Protein AF-A0A7W0Y7I8-F1 (afdb_monomer_lite)

Structure (mmCIF, N/CA/C/O backbone):
data_AF-A0A7W0Y7I8-F1
#
_entry.id   AF-A0A7W0Y7I8-F1
#
loop_
_atom_site.group_PDB
_atom_site.id
_atom_site.type_symbol
_atom_site.label_atom_id
_atom_site.label_alt_id
_atom_site.label_comp_id
_atom_site.label_asym_id
_atom_site.label_entity_id
_atom_site.label_seq_id
_atom_site.pdbx_PDB_ins_code
_atom_site.Cartn_x
_atom_site.Cartn_y
_atom_site.Cartn_z
_atom_site.occupancy
_atom_site.B_iso_or_equiv
_atom_site.auth_seq_id
_atom_site.auth_comp_id
_atom_site.auth_asym_id
_atom_site.auth_atom_id
_atom_site.pdbx_PDB_model_num
ATOM 1 N N . THR A 1 1 ? 8.936 10.468 -11.096 1.00 44.19 1 THR A N 1
ATOM 2 C CA . THR A 1 1 ? 7.542 10.731 -10.690 1.00 44.19 1 THR A CA 1
ATOM 3 C C . THR A 1 1 ? 7.079 9.556 -9.854 1.00 44.19 1 THR A C 1
ATOM 5 O O . THR A 1 1 ? 7.133 8.435 -10.332 1.00 44.19 1 THR A O 1
ATOM 8 N N . LEU A 1 2 ? 6.658 9.785 -8.608 1.00 46.72 2 LEU A N 1
ATOM 9 C CA . LEU A 1 2 ? 6.124 8.765 -7.678 1.00 46.72 2 LEU A CA 1
ATOM 10 C C . LEU A 1 2 ? 4.791 8.127 -8.151 1.00 46.72 2 LEU A C 1
ATOM 12 O O . LEU A 1 2 ? 4.162 7.386 -7.409 1.00 46.72 2 LEU A O 1
ATOM 16 N N . GLN A 1 3 ? 4.351 8.419 -9.380 1.00 51.34 3 GLN A N 1
ATOM 17 C CA . GLN A 1 3 ? 3.025 8.101 -9.926 1.00 51.34 3 GLN A CA 1
ATOM 18 C C . GLN A 1 3 ? 2.762 6.608 -10.170 1.00 51.34 3 GLN A C 1
ATOM 20 O O . GLN A 1 3 ? 1.617 6.252 -10.419 1.00 51.34 3 GLN A O 1
ATOM 25 N N . GLN A 1 4 ? 3.777 5.741 -10.119 1.00 61.75 4 GLN A N 1
ATOM 26 C CA . GLN A 1 4 ? 3.617 4.306 -10.396 1.00 61.75 4 GLN A CA 1
ATOM 27 C C . GLN A 1 4 ? 3.617 3.424 -9.141 1.00 61.75 4 GLN A C 1
ATOM 29 O O . GLN A 1 4 ? 3.297 2.243 -9.240 1.00 61.75 4 GLN A O 1
ATOM 34 N N . ALA A 1 5 ? 3.959 3.969 -7.969 1.00 71.62 5 ALA A N 1
ATOM 35 C CA . ALA A 1 5 ? 3.971 3.178 -6.747 1.00 71.62 5 ALA A CA 1
ATOM 36 C C . ALA A 1 5 ? 2.533 2.979 -6.227 1.00 71.62 5 ALA A C 1
ATOM 38 O O . ALA A 1 5 ? 1.769 3.949 -6.165 1.00 71.62 5 ALA A O 1
ATOM 39 N N . PRO A 1 6 ? 2.141 1.756 -5.835 1.00 82.56 6 PRO A N 1
ATOM 40 C CA . PRO A 1 6 ? 0.865 1.517 -5.181 1.00 82.56 6 PRO A CA 1
ATOM 41 C C . PRO A 1 6 ? 0.765 2.334 -3.892 1.00 82.56 6 PRO A C 1
ATOM 43 O O . PRO A 1 6 ? 1.647 2.277 -3.033 1.00 82.56 6 PRO A O 1
ATOM 46 N N . VAL A 1 7 ? -0.326 3.093 -3.766 1.00 87.00 7 VAL A N 1
ATOM 47 C CA . VAL A 1 7 ? -0.611 3.923 -2.592 1.00 87.00 7 VAL A CA 1
ATOM 48 C C . VAL A 1 7 ? -1.723 3.275 -1.780 1.00 87.00 7 VAL A C 1
ATOM 50 O O . VAL A 1 7 ? -2.846 3.095 -2.264 1.00 87.00 7 VAL A O 1
ATOM 53 N N . ILE A 1 8 ? -1.389 2.951 -0.538 1.00 88.94 8 ILE A N 1
ATOM 54 C CA . ILE A 1 8 ? -2.288 2.432 0.484 1.00 88.94 8 ILE A CA 1
ATOM 55 C C . ILE A 1 8 ? -2.575 3.593 1.429 1.00 88.94 8 ILE A C 1
ATOM 57 O O . ILE A 1 8 ? -1.645 4.175 1.984 1.00 88.94 8 ILE A O 1
ATOM 61 N N . ILE A 1 9 ? -3.844 3.945 1.600 1.00 88.31 9 ILE A N 1
ATOM 62 C CA . ILE A 1 9 ? -4.264 5.033 2.483 1.00 88.31 9 ILE A CA 1
ATOM 63 C C . ILE A 1 9 ? -5.108 4.444 3.602 1.00 88.31 9 ILE A C 1
ATOM 65 O O . ILE A 1 9 ? -6.126 3.794 3.356 1.00 88.31 9 ILE A O 1
ATOM 69 N N . VAL A 1 10 ? -4.681 4.705 4.828 1.00 87.31 10 VAL A N 1
ATOM 70 C CA . VAL A 1 10 ? -5.347 4.291 6.053 1.00 87.31 10 VAL A CA 1
ATOM 71 C C . VAL A 1 10 ? -5.932 5.525 6.717 1.00 87.31 10 VAL A C 1
ATOM 73 O O . VAL A 1 10 ? -5.213 6.465 7.050 1.00 87.31 10 VAL A O 1
ATOM 76 N N . THR A 1 11 ? -7.247 5.516 6.894 1.00 84.75 11 THR A N 1
ATOM 77 C CA . THR A 1 11 ? -7.973 6.475 7.725 1.00 84.75 11 THR A CA 1
ATOM 78 C C . THR A 1 11 ? -8.387 5.803 9.030 1.00 84.75 11 THR A C 1
ATOM 80 O O . THR A 1 11 ? -8.137 4.619 9.250 1.00 84.75 11 THR A O 1
ATOM 83 N N . LYS A 1 12 ? -9.046 6.555 9.915 1.00 80.06 12 LYS A N 1
ATOM 84 C CA . LYS A 1 12 ? -9.540 6.043 11.200 1.00 80.06 12 LYS A CA 1
ATOM 85 C C . LYS A 1 12 ? -10.490 4.844 11.055 1.00 80.06 12 LYS A C 1
ATOM 87 O O . LYS A 1 12 ? -10.565 4.006 11.945 1.00 80.06 12 LYS A O 1
ATOM 92 N N . ASP A 1 13 ? -11.239 4.794 9.963 1.00 85.19 13 ASP A N 1
ATOM 93 C CA . ASP A 1 13 ? -12.335 3.860 9.729 1.00 85.1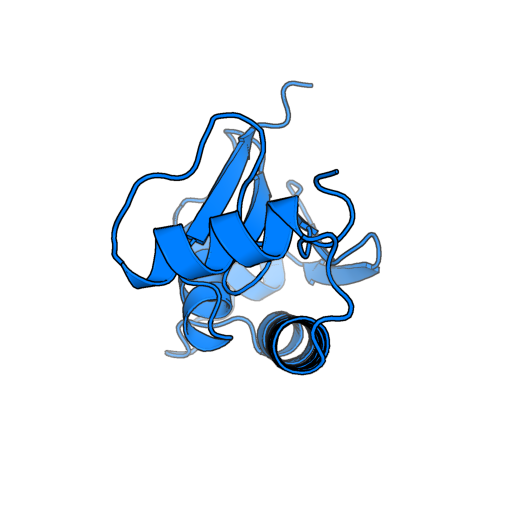9 13 ASP A CA 1
ATOM 94 C C . ASP A 1 13 ? -12.084 2.907 8.554 1.00 85.19 13 ASP A C 1
ATOM 96 O O . ASP A 1 13 ? -12.623 1.798 8.536 1.00 85.19 13 ASP A O 1
ATOM 100 N N . GLN A 1 14 ? -11.263 3.302 7.580 1.00 88.69 14 GLN A N 1
ATOM 101 C CA . GLN A 1 14 ? -11.155 2.608 6.301 1.00 88.69 14 GLN A CA 1
ATOM 102 C C . GLN A 1 14 ? -9.709 2.441 5.835 1.00 88.69 14 GLN A C 1
ATOM 104 O O . GLN A 1 14 ? -8.836 3.277 6.054 1.00 88.69 14 GLN A O 1
ATOM 109 N N . ILE A 1 15 ? -9.481 1.341 5.126 1.00 88.56 15 ILE A N 1
ATOM 110 C CA . ILE A 1 15 ? -8.261 1.055 4.382 1.00 88.56 15 ILE A CA 1
ATOM 111 C C . ILE A 1 15 ? -8.629 1.114 2.909 1.00 88.56 15 ILE A C 1
ATOM 113 O O . ILE A 1 15 ? -9.477 0.354 2.430 1.00 88.56 15 ILE A O 1
ATOM 117 N N . THR A 1 16 ? -7.984 2.016 2.184 1.00 89.31 16 THR A N 1
ATOM 118 C CA . THR A 1 16 ? -8.216 2.222 0.758 1.00 89.31 16 THR A CA 1
ATOM 119 C C . THR A 1 16 ? -6.933 1.989 -0.030 1.00 89.31 16 THR A C 1
ATOM 121 O O . THR A 1 16 ? -5.826 2.262 0.432 1.00 89.31 16 THR A O 1
ATOM 124 N N . TYR A 1 17 ? -7.085 1.469 -1.240 1.00 88.12 17 TYR A N 1
ATOM 125 C CA . TYR A 1 17 ? -6.014 1.254 -2.201 1.00 88.12 17 TYR A CA 1
ATOM 126 C C . TYR A 1 17 ? -6.344 2.045 -3.459 1.00 88.12 17 TYR A C 1
ATOM 128 O O . TYR A 1 17 ? -7.393 1.817 -4.062 1.00 88.12 17 TYR A O 1
ATOM 136 N N . GLN A 1 18 ? -5.481 2.992 -3.836 1.00 82.19 18 GLN A N 1
ATOM 137 C CA . GLN A 1 18 ? -5.703 3.871 -4.996 1.00 82.19 18 GLN A CA 1
ATOM 138 C C . GLN A 1 18 ? -7.106 4.526 -5.007 1.00 82.19 18 GLN A C 1
ATOM 140 O O . GLN A 1 18 ? -7.742 4.657 -6.050 1.00 82.19 18 GLN A O 1
ATOM 145 N N . GLY A 1 19 ? -7.611 4.912 -3.828 1.00 80.56 19 GLY A N 1
ATOM 146 C CA . GLY A 1 19 ? -8.934 5.529 -3.660 1.00 80.56 19 GLY A CA 1
ATOM 147 C C . GLY A 1 19 ? -10.118 4.555 -3.605 1.00 80.56 19 GLY A C 1
ATOM 148 O O . GLY A 1 19 ? -11.244 4.989 -3.387 1.00 80.56 19 GLY A O 1
ATOM 149 N N . GLN A 1 20 ? -9.896 3.248 -3.754 1.00 85.50 20 GLN A N 1
ATOM 150 C CA . GLN A 1 20 ? -10.936 2.229 -3.613 1.00 85.50 20 GLN A CA 1
ATOM 151 C C . GLN A 1 20 ? -10.907 1.599 -2.221 1.00 85.50 20 GLN A C 1
ATOM 153 O O . GLN A 1 20 ? -9.844 1.194 -1.752 1.00 85.50 20 GLN A O 1
ATOM 158 N N . LEU A 1 21 ? -12.072 1.446 -1.590 1.00 87.19 21 LEU A N 1
ATOM 159 C CA . LEU A 1 21 ? -12.198 0.727 -0.323 1.00 87.19 21 LEU A CA 1
ATOM 160 C C . LEU A 1 21 ? -11.741 -0.730 -0.482 1.00 87.19 21 LEU A C 1
ATOM 162 O O . LEU A 1 21 ? -12.135 -1.428 -1.422 1.00 87.19 21 LEU A O 1
ATOM 166 N N . VAL A 1 22 ? -10.885 -1.163 0.439 1.00 88.12 22 VAL A N 1
ATOM 167 C CA . VAL A 1 22 ? -10.384 -2.539 0.529 1.00 88.12 22 VAL A CA 1
ATOM 168 C C . VAL A 1 22 ? -10.973 -3.231 1.746 1.00 88.12 22 VAL A C 1
ATOM 170 O O . VAL A 1 22 ? -11.481 -4.340 1.630 1.00 88.12 22 VAL A O 1
ATOM 173 N N . ALA A 1 23 ? -10.915 -2.576 2.904 1.00 85.94 23 ALA A N 1
ATOM 174 C CA . ALA A 1 23 ? -11.435 -3.105 4.157 1.00 85.94 23 ALA A CA 1
ATOM 175 C C . ALA A 1 23 ? -11.745 -1.968 5.136 1.00 85.94 23 ALA A C 1
ATOM 177 O O . ALA A 1 23 ? -11.203 -0.869 5.010 1.00 85.94 23 ALA A O 1
ATOM 178 N N . SER A 1 24 ? -12.587 -2.240 6.133 1.00 87.50 24 SER A N 1
ATOM 179 C CA . SER A 1 24 ? -12.721 -1.349 7.286 1.00 87.50 24 SER A CA 1
ATOM 180 C C . SER A 1 24 ? -11.638 -1.665 8.322 1.00 87.50 24 SER A C 1
ATOM 182 O O . SER A 1 24 ? -11.253 -2.826 8.492 1.00 87.50 24 SER A O 1
ATOM 184 N N . VAL A 1 25 ? -11.148 -0.640 9.019 1.00 85.44 25 VAL A N 1
ATOM 185 C CA . VAL A 1 25 ? -10.154 -0.788 10.099 1.00 85.44 25 VAL A CA 1
ATOM 186 C C . VAL A 1 25 ? -10.668 -1.735 11.174 1.00 85.44 25 VAL A C 1
ATOM 188 O O . VAL A 1 25 ? -9.959 -2.620 11.643 1.00 85.44 25 VAL A O 1
ATOM 191 N N . ASP A 1 26 ? -11.934 -1.568 11.519 1.00 84.38 26 ASP A N 1
ATOM 192 C CA . ASP A 1 26 ? -12.612 -2.328 12.545 1.00 84.38 26 ASP A CA 1
ATOM 193 C C . ASP A 1 26 ? -12.701 -3.826 12.205 1.00 84.38 26 ASP A C 1
ATOM 195 O O . ASP A 1 26 ? -12.365 -4.666 13.037 1.00 84.38 26 ASP A O 1
ATOM 199 N N . SER A 1 27 ? -13.037 -4.169 10.957 1.00 82.75 27 SER A N 1
ATOM 200 C CA . SER A 1 27 ? -13.034 -5.562 10.497 1.00 82.75 27 SER A CA 1
ATOM 201 C C . SER A 1 27 ? -11.644 -6.186 10.601 1.00 82.75 27 SER A C 1
ATOM 203 O O . SER A 1 27 ? -11.522 -7.309 11.067 1.00 82.75 27 SER A O 1
ATOM 205 N N . VAL A 1 28 ? -10.588 -5.457 10.227 1.00 82.88 28 VAL A N 1
ATOM 206 C CA . VAL A 1 28 ? -9.206 -5.969 10.257 1.00 82.88 28 VAL A CA 1
ATOM 207 C C . VAL A 1 28 ? -8.661 -6.111 11.682 1.00 82.88 28 VAL A C 1
ATOM 209 O O . VAL A 1 28 ? -7.848 -7.002 11.944 1.00 82.88 28 VAL A O 1
ATOM 212 N N . LEU A 1 29 ? -9.088 -5.240 12.600 1.00 80.62 29 LEU A N 1
ATOM 213 C CA . LEU A 1 29 ? -8.699 -5.280 14.010 1.00 80.62 29 LEU A CA 1
ATOM 214 C C . LEU A 1 29 ? -9.456 -6.343 14.811 1.00 80.62 29 LEU A C 1
ATOM 216 O O . LEU A 1 29 ? -8.877 -6.897 15.741 1.00 80.62 29 LEU A O 1
ATOM 220 N N . ARG A 1 30 ? -10.724 -6.616 14.474 1.00 80.12 30 ARG A N 1
ATOM 221 C CA . ARG A 1 30 ? -11.513 -7.703 15.083 1.00 80.12 30 ARG A CA 1
ATOM 222 C C . ARG A 1 30 ? -11.169 -9.079 14.529 1.00 80.12 30 ARG A C 1
ATOM 224 O O . ARG A 1 30 ? -11.537 -10.082 15.130 1.00 80.12 30 ARG A O 1
ATOM 231 N N . ASP A 1 31 ? -10.518 -9.122 13.374 1.00 70.06 31 ASP A N 1
ATOM 232 C CA . ASP A 1 31 ? -10.081 -10.366 12.768 1.00 70.06 31 ASP A CA 1
ATOM 233 C C . ASP A 1 31 ? -8.898 -10.95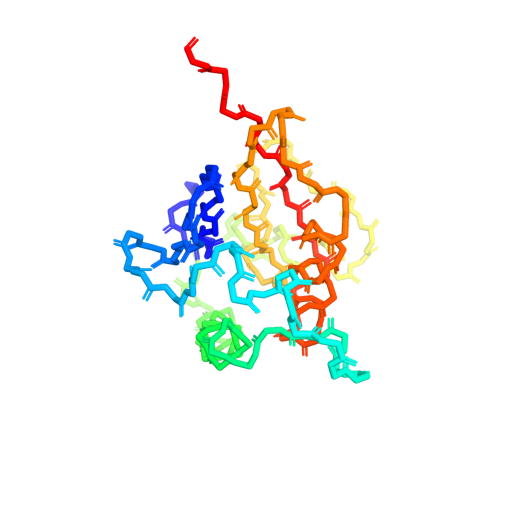2 13.561 1.00 70.06 31 ASP A C 1
ATOM 235 O O . ASP A 1 31 ? -7.733 -10.598 13.341 1.00 70.06 31 ASP A O 1
ATOM 239 N N . ASP A 1 32 ? -9.244 -11.819 14.519 1.00 62.59 32 ASP A N 1
ATOM 240 C CA . ASP A 1 32 ? -8.359 -12.640 15.363 1.00 62.59 32 ASP A CA 1
ATOM 241 C C . ASP A 1 32 ? -7.803 -13.869 14.622 1.00 62.59 32 ASP A C 1
ATOM 243 O O . ASP A 1 32 ? -7.182 -14.755 15.216 1.00 62.59 32 ASP A O 1
ATOM 247 N N . SER A 1 33 ? -8.028 -13.957 13.310 1.00 61.81 33 SER A N 1
ATOM 248 C CA . SER A 1 33 ? -7.396 -14.986 12.503 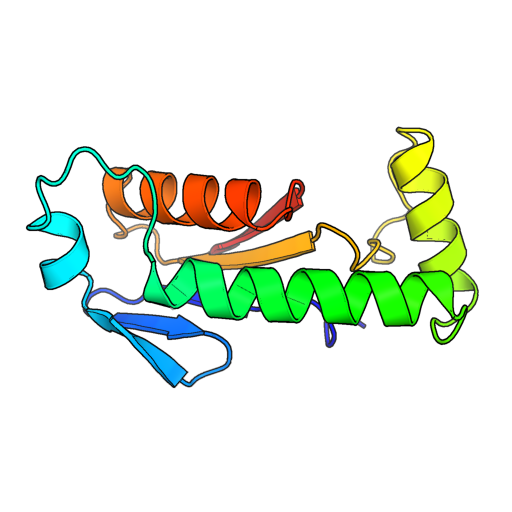1.00 61.81 33 SER A CA 1
ATOM 249 C C . SER A 1 33 ? -5.863 -14.899 12.622 1.00 61.81 33 SER A C 1
ATOM 251 O O . SER A 1 33 ? -5.276 -13.813 12.647 1.00 61.81 33 SER A O 1
ATOM 253 N N . PRO A 1 34 ? -5.163 -16.049 12.664 1.00 57.94 34 PRO A N 1
ATOM 254 C CA . PRO A 1 34 ? -3.700 -16.091 12.695 1.00 57.94 34 PRO A CA 1
ATOM 255 C C . PRO A 1 34 ? -3.067 -15.620 11.372 1.00 57.94 34 PRO A C 1
ATOM 257 O O . PRO A 1 34 ? -1.853 -15.718 11.186 1.00 57.94 34 PRO A O 1
ATOM 260 N N . THR A 1 35 ? -3.867 -15.137 10.417 1.00 62.12 35 THR A N 1
ATOM 261 C CA . THR A 1 35 ? -3.390 -14.566 9.165 1.00 62.12 35 THR A CA 1
ATOM 262 C C . THR A 1 35 ? -2.802 -13.182 9.430 1.00 62.12 35 THR A C 1
ATOM 264 O O . THR A 1 35 ? -3.469 -12.190 9.713 1.00 62.12 35 THR A O 1
ATOM 267 N N . PHE A 1 36 ? -1.485 -13.092 9.272 1.00 72.00 36 PHE A N 1
ATOM 268 C CA . PHE A 1 36 ? -0.722 -11.849 9.405 1.00 72.00 36 PHE A CA 1
ATOM 269 C C . PHE A 1 36 ? -0.979 -10.828 8.277 1.00 72.00 36 PHE A C 1
ATOM 271 O O . PHE A 1 36 ? -0.284 -9.814 8.214 1.00 72.00 36 PHE A O 1
ATOM 278 N N . LYS A 1 37 ? -1.932 -11.092 7.372 1.00 81.00 37 LYS A N 1
ATOM 279 C CA . LYS A 1 37 ? -2.164 -10.337 6.135 1.00 81.00 37 LYS A CA 1
ATOM 280 C C . LYS A 1 37 ? -3.642 -10.009 5.919 1.00 81.00 37 LYS A C 1
ATOM 282 O O . LYS A 1 37 ? -4.516 -10.717 6.401 1.00 81.00 37 LYS A O 1
ATOM 287 N N . ILE A 1 38 ? -3.899 -8.948 5.160 1.00 85.94 38 ILE A N 1
ATOM 288 C CA . ILE A 1 38 ? -5.231 -8.535 4.708 1.00 85.94 38 ILE A CA 1
ATOM 289 C C . ILE A 1 38 ? -5.414 -9.088 3.293 1.00 85.94 38 ILE A C 1
ATOM 291 O O . ILE A 1 38 ? -4.840 -8.541 2.352 1.00 85.94 38 ILE A O 1
ATOM 295 N N . ASP A 1 39 ? -6.191 -10.157 3.122 1.00 86.31 39 ASP A N 1
ATOM 296 C CA . ASP A 1 39 ? -6.267 -10.883 1.842 1.00 86.31 39 ASP A CA 1
ATOM 297 C C . ASP A 1 39 ? -6.713 -9.996 0.668 1.00 86.31 39 ASP A C 1
ATOM 299 O O . ASP A 1 39 ? -6.055 -9.961 -0.371 1.00 86.31 39 ASP A O 1
ATOM 303 N N . ALA A 1 40 ? -7.746 -9.171 0.863 1.00 86.69 40 ALA A N 1
ATOM 304 C CA . ALA A 1 40 ? -8.223 -8.247 -0.171 1.00 86.69 40 ALA A CA 1
ATOM 305 C C . ALA A 1 40 ? -7.173 -7.195 -0.583 1.00 86.69 40 ALA A C 1
ATOM 307 O O . ALA A 1 40 ? -7.170 -6.719 -1.720 1.00 86.69 40 ALA A O 1
ATOM 308 N N . LEU A 1 41 ? -6.282 -6.806 0.336 1.00 87.94 41 LEU A N 1
ATOM 309 C CA . LEU A 1 41 ? -5.176 -5.898 0.034 1.00 87.94 41 LEU A CA 1
ATOM 310 C C . LEU A 1 41 ? -4.030 -6.653 -0.645 1.00 87.94 41 LEU A C 1
ATOM 312 O O . LEU A 1 41 ? -3.439 -6.136 -1.591 1.00 87.94 41 LEU A O 1
ATOM 316 N N . PHE A 1 42 ? -3.744 -7.873 -0.185 1.00 90.06 42 PHE A N 1
ATOM 317 C CA . PHE A 1 42 ? -2.714 -8.744 -0.739 1.00 90.06 42 PHE A CA 1
ATOM 318 C C . PHE A 1 42 ? -2.935 -8.981 -2.230 1.00 90.06 42 PHE A C 1
ATOM 320 O O . PHE A 1 42 ? -2.013 -8.767 -3.004 1.00 90.06 42 PHE A O 1
ATOM 327 N N . GLU A 1 43 ? -4.144 -9.355 -2.647 1.00 89.56 43 GLU A N 1
ATOM 328 C CA . GLU A 1 43 ? -4.443 -9.632 -4.058 1.00 89.56 43 GLU A CA 1
ATOM 329 C C . GLU A 1 43 ? -4.191 -8.416 -4.959 1.00 89.56 43 GLU A C 1
ATOM 331 O O . GLU A 1 43 ? -3.601 -8.534 -6.035 1.00 89.56 43 GLU A O 1
ATOM 336 N N . ARG A 1 44 ? -4.586 -7.221 -4.502 1.00 89.44 44 ARG A N 1
ATOM 337 C CA . ARG A 1 44 ? -4.372 -5.971 -5.249 1.00 89.44 44 ARG A CA 1
ATOM 338 C C . ARG A 1 44 ? -2.893 -5.617 -5.347 1.00 89.44 44 ARG A C 1
ATOM 340 O O . ARG A 1 44 ? -2.434 -5.188 -6.405 1.00 89.44 44 ARG A O 1
ATOM 347 N N . LEU A 1 45 ? -2.158 -5.800 -4.254 1.00 88.88 45 LEU A N 1
ATOM 348 C CA . LEU A 1 45 ? -0.722 -5.562 -4.213 1.00 88.88 45 LEU A CA 1
ATOM 349 C C . LEU A 1 45 ? 0.034 -6.593 -5.058 1.00 88.88 45 LEU A C 1
ATOM 351 O O . LEU A 1 45 ? 0.877 -6.200 -5.854 1.00 88.88 45 LEU A O 1
ATOM 355 N N . ASP A 1 46 ? -0.291 -7.878 -4.973 1.00 89.69 46 ASP A N 1
ATOM 356 C CA . ASP A 1 46 ? 0.339 -8.931 -5.776 1.00 89.69 46 ASP A CA 1
ATOM 357 C C . ASP A 1 46 ? 0.148 -8.678 -7.281 1.00 89.69 46 ASP A C 1
ATOM 359 O O . ASP A 1 46 ? 1.109 -8.723 -8.053 1.00 89.69 46 ASP A O 1
ATOM 363 N N . ALA A 1 47 ? -1.065 -8.295 -7.697 1.00 88.69 47 ALA A N 1
ATOM 364 C CA . ALA A 1 47 ? -1.337 -7.902 -9.077 1.00 88.69 47 ALA A CA 1
ATOM 365 C C . ALA A 1 47 ? -0.516 -6.671 -9.508 1.00 88.69 47 ALA A C 1
ATOM 367 O O . ALA A 1 47 ? 0.048 -6.651 -10.605 1.00 88.69 47 ALA A O 1
ATOM 368 N N . ALA A 1 48 ? -0.410 -5.655 -8.645 1.00 86.56 48 ALA A N 1
ATOM 369 C CA . ALA A 1 48 ? 0.404 -4.471 -8.914 1.00 86.56 48 ALA A CA 1
ATOM 370 C C . ALA A 1 48 ? 1.902 -4.806 -9.002 1.00 86.56 48 ALA A C 1
ATOM 372 O O . ALA A 1 48 ? 2.576 -4.347 -9.918 1.00 86.56 48 ALA A O 1
ATOM 373 N N . SER A 1 49 ? 2.406 -5.644 -8.097 1.00 85.94 49 SER A N 1
ATOM 374 C CA . SER A 1 49 ? 3.795 -6.110 -8.041 1.00 85.94 49 SER A CA 1
ATOM 375 C C . SER A 1 49 ? 4.182 -6.844 -9.322 1.00 85.94 49 SER A C 1
ATOM 377 O O . SER A 1 49 ? 5.180 -6.501 -9.954 1.00 85.94 49 SER A O 1
ATOM 379 N N . LYS A 1 50 ? 3.348 -7.788 -9.777 1.00 85.69 50 LYS A N 1
ATOM 380 C CA . LYS A 1 50 ? 3.549 -8.501 -11.049 1.00 85.69 50 LYS A CA 1
ATOM 381 C C . LYS A 1 50 ? 3.585 -7.545 -12.234 1.00 85.69 50 LYS A C 1
ATOM 383 O O . LYS A 1 50 ? 4.522 -7.593 -13.025 1.00 85.69 50 LYS A O 1
ATOM 388 N N . LYS A 1 51 ? 2.623 -6.622 -12.309 1.00 84.56 51 LYS A N 1
ATOM 389 C CA . LYS A 1 51 ? 2.560 -5.629 -13.385 1.00 84.56 51 LYS A CA 1
ATOM 390 C C . LYS A 1 51 ? 3.791 -4.718 -13.407 1.00 84.56 51 LYS A C 1
ATOM 392 O O . LYS A 1 51 ? 4.358 -4.487 -14.471 1.00 84.56 51 LYS A O 1
ATOM 397 N N . ILE A 1 52 ? 4.234 -4.231 -12.248 1.00 80.75 52 ILE A N 1
ATOM 398 C CA . ILE A 1 52 ? 5.433 -3.390 -12.139 1.00 80.75 52 ILE A CA 1
ATOM 399 C C . ILE A 1 52 ? 6.671 -4.183 -12.564 1.00 80.75 52 ILE A C 1
ATOM 401 O O . ILE A 1 52 ? 7.452 -3.690 -13.372 1.00 80.75 52 ILE A O 1
ATOM 405 N N . LYS A 1 53 ? 6.829 -5.425 -12.092 1.00 80.44 53 LYS A N 1
ATOM 406 C CA . LYS A 1 53 ? 7.944 -6.303 -12.485 1.00 80.44 53 LYS A CA 1
ATOM 407 C C . LYS A 1 53 ? 7.985 -6.559 -13.987 1.00 80.44 53 LYS A C 1
ATOM 409 O O . LYS A 1 53 ? 9.063 -6.534 -14.575 1.00 80.44 53 LYS A O 1
ATOM 414 N N . GLU A 1 54 ? 6.834 -6.767 -14.618 1.00 81.88 54 GLU A N 1
ATOM 415 C CA . GLU A 1 54 ? 6.733 -6.905 -16.073 1.00 81.88 54 GLU A CA 1
ATOM 416 C C . GLU A 1 54 ? 7.126 -5.612 -16.798 1.00 81.88 54 GLU A C 1
ATOM 418 O O . GLU A 1 54 ? 7.920 -5.651 -17.737 1.00 81.88 54 GLU A O 1
ATOM 423 N N . GLU A 1 55 ? 6.635 -4.451 -16.355 1.00 75.94 55 GLU A N 1
ATOM 424 C CA . GLU A 1 55 ? 6.984 -3.151 -16.945 1.00 75.94 55 GLU A CA 1
ATOM 425 C C . GLU A 1 55 ? 8.482 -2.827 -16.803 1.00 75.94 55 GLU A C 1
ATOM 427 O O . GLU A 1 55 ? 9.097 -2.307 -17.743 1.00 75.94 55 GLU A O 1
ATOM 432 N N . VAL A 1 56 ? 9.080 -3.190 -15.664 1.00 74.06 56 VAL A N 1
ATOM 433 C CA . VAL A 1 56 ? 10.525 -3.099 -15.413 1.00 74.06 56 VAL A CA 1
ATOM 434 C C . VAL A 1 56 ? 11.288 -4.052 -16.333 1.00 74.06 56 VAL A C 1
ATOM 436 O O . VAL A 1 56 ? 12.218 -3.627 -17.014 1.00 74.06 56 VAL A O 1
ATOM 439 N N . GLY A 1 57 ? 10.884 -5.324 -16.396 1.00 73.06 57 GLY A N 1
ATOM 440 C CA . GLY A 1 57 ? 11.538 -6.352 -17.209 1.00 73.06 57 GLY A CA 1
ATOM 441 C C . GLY A 1 57 ? 11.454 -6.091 -18.715 1.00 73.06 57 GLY A C 1
ATOM 442 O O . GLY A 1 57 ? 12.372 -6.437 -19.454 1.00 73.06 57 GLY A O 1
ATOM 443 N N . MET A 1 58 ? 10.394 -5.422 -19.176 1.00 75.69 58 MET A N 1
ATOM 444 C CA . MET A 1 58 ? 10.237 -4.997 -20.570 1.00 75.69 58 MET A CA 1
ATOM 445 C C . MET A 1 58 ? 10.981 -3.691 -20.904 1.00 75.69 58 MET A C 1
ATOM 447 O O . MET A 1 58 ? 10.811 -3.179 -22.011 1.00 75.69 58 MET A O 1
ATOM 451 N N . ASN A 1 59 ? 11.771 -3.122 -19.980 1.00 67.19 59 ASN A N 1
ATOM 452 C CA . ASN A 1 59 ? 12.445 -1.825 -20.147 1.00 67.19 59 ASN A CA 1
ATOM 453 C C . ASN A 1 59 ? 11.494 -0.694 -20.588 1.00 67.19 59 ASN A C 1
ATOM 455 O O . ASN A 1 59 ? 11.898 0.255 -21.261 1.00 67.19 59 ASN A O 1
ATOM 459 N N . LYS A 1 60 ? 10.214 -0.765 -20.192 1.00 69.19 60 LYS A N 1
ATOM 460 C CA . LYS A 1 60 ? 9.233 0.302 -20.458 1.00 69.19 60 LYS A CA 1
ATOM 461 C C . LYS A 1 60 ? 9.397 1.492 -19.512 1.00 69.19 60 LYS A C 1
ATOM 463 O O . LYS A 1 60 ? 8.725 2.509 -19.674 1.00 69.19 60 LYS A O 1
ATOM 468 N N . LEU A 1 61 ? 10.291 1.376 -18.532 1.00 69.25 61 LEU A N 1
ATOM 469 C CA . LEU A 1 61 ? 10.643 2.453 -17.626 1.00 69.25 61 LEU A CA 1
ATOM 470 C C . LEU A 1 61 ? 11.615 3.451 -18.279 1.00 69.25 61 LEU A C 1
ATOM 472 O O . LEU A 1 61 ? 12.509 3.061 -19.032 1.00 69.25 61 LEU A O 1
ATOM 476 N N . PRO A 1 62 ? 11.510 4.747 -17.937 1.00 69.81 62 PRO A N 1
ATOM 477 C CA . PRO A 1 62 ? 12.553 5.726 -18.214 1.00 69.81 62 PRO A CA 1
ATOM 478 C C . PRO A 1 6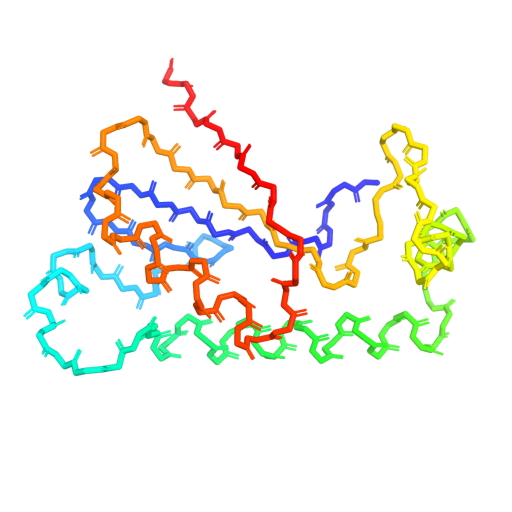2 ? 13.921 5.217 -17.741 1.00 69.81 62 PRO A C 1
ATOM 480 O O . PRO A 1 62 ? 14.023 4.661 -16.646 1.00 69.81 62 PRO A O 1
ATOM 483 N N . LYS A 1 63 ? 14.982 5.467 -18.522 1.00 71.69 63 LYS A N 1
ATOM 484 C CA . LYS A 1 63 ? 16.361 5.027 -18.214 1.00 71.69 63 LYS A CA 1
ATOM 485 C C . LYS A 1 63 ? 16.810 5.388 -16.790 1.00 71.69 63 LYS A C 1
ATOM 487 O O . LYS A 1 63 ? 17.502 4.607 -16.147 1.00 71.69 63 LYS A O 1
ATOM 492 N N . ASP A 1 64 ? 16.357 6.530 -16.277 1.00 68.81 64 ASP A N 1
ATOM 493 C CA . ASP A 1 64 ? 16.642 6.973 -14.909 1.00 68.81 64 ASP A CA 1
ATOM 494 C C . ASP A 1 64 ? 16.048 6.057 -13.825 1.00 68.81 64 ASP A C 1
ATOM 496 O O . ASP A 1 64 ? 16.648 5.889 -12.767 1.00 68.81 64 ASP A O 1
ATOM 500 N N . LEU A 1 65 ? 14.855 5.495 -14.060 1.00 70.69 65 LEU A N 1
ATOM 501 C CA . LEU A 1 65 ? 14.197 4.572 -13.130 1.00 70.69 65 LEU A CA 1
ATOM 502 C C . LEU A 1 65 ? 14.771 3.160 -13.261 1.00 70.69 65 LEU A C 1
ATOM 504 O O . LEU A 1 65 ? 14.935 2.491 -12.248 1.00 70.69 65 LEU A O 1
ATOM 508 N N . ALA A 1 66 ? 15.143 2.742 -14.474 1.00 72.50 66 ALA A N 1
ATOM 509 C CA . ALA A 1 66 ? 15.843 1.477 -14.693 1.00 72.50 66 ALA A CA 1
ATOM 510 C C . ALA A 1 66 ? 17.175 1.438 -13.925 1.00 72.50 66 ALA A C 1
ATOM 512 O O . ALA A 1 66 ? 17.429 0.486 -13.191 1.00 72.50 66 ALA A O 1
ATOM 513 N N . LYS A 1 67 ? 17.961 2.522 -13.986 1.00 73.50 67 LYS A N 1
ATOM 514 C CA . LYS A 1 67 ? 19.201 2.645 -13.212 1.00 73.50 67 LYS A CA 1
ATOM 515 C C . LYS A 1 67 ? 18.953 2.621 -11.701 1.00 73.50 67 LYS A C 1
ATOM 517 O O . LYS A 1 67 ? 19.657 1.925 -10.986 1.00 73.50 67 LYS A O 1
ATOM 522 N N . ALA A 1 68 ? 17.911 3.302 -11.215 1.00 72.94 68 ALA A N 1
ATOM 523 C CA . ALA A 1 68 ? 17.534 3.233 -9.801 1.00 72.94 68 ALA A CA 1
ATOM 524 C C . ALA A 1 68 ? 17.147 1.808 -9.357 1.00 72.94 68 ALA A C 1
ATOM 526 O O . ALA A 1 68 ? 17.393 1.438 -8.211 1.00 72.94 68 ALA A O 1
ATOM 527 N N . CYS A 1 69 ? 16.554 1.006 -10.248 1.00 71.81 69 CYS A N 1
ATOM 528 C CA . CYS A 1 69 ? 16.249 -0.403 -9.996 1.00 71.81 69 CYS A CA 1
ATOM 529 C C . CYS A 1 69 ? 17.491 -1.299 -10.004 1.00 71.81 69 CYS A C 1
ATOM 531 O O . CYS A 1 69 ? 17.585 -2.212 -9.187 1.00 71.81 69 CYS A O 1
ATOM 533 N N . GLU A 1 70 ? 18.454 -1.045 -10.888 1.00 75.69 70 GLU A N 1
ATOM 534 C CA . GLU A 1 70 ? 19.749 -1.735 -10.880 1.00 75.69 70 GLU A CA 1
ATOM 535 C C . GLU A 1 70 ? 20.559 -1.397 -9.624 1.00 75.69 70 GLU A C 1
ATOM 537 O O . GLU A 1 70 ? 21.026 -2.306 -8.938 1.00 75.69 70 GLU A O 1
ATOM 542 N N . ASP A 1 71 ? 20.646 -0.114 -9.270 1.00 74.75 71 ASP A N 1
ATOM 543 C CA . ASP A 1 71 ? 21.319 0.365 -8.061 1.00 74.75 71 ASP A CA 1
ATOM 544 C C . ASP A 1 71 ? 20.688 -0.269 -6.805 1.00 74.75 71 ASP A C 1
ATOM 546 O O . ASP A 1 71 ? 21.401 -0.805 -5.955 1.00 74.75 71 ASP A O 1
ATOM 550 N N . ALA A 1 72 ? 19.351 -0.323 -6.727 1.00 68.62 72 ALA A N 1
ATOM 551 C CA . ALA A 1 72 ? 18.640 -0.984 -5.632 1.00 68.62 72 ALA A CA 1
ATOM 552 C C . ALA A 1 72 ? 18.947 -2.492 -5.545 1.00 68.62 72 ALA A C 1
ATOM 554 O O . ALA A 1 72 ? 19.170 -3.006 -4.448 1.00 68.62 72 ALA A O 1
ATOM 555 N N . LYS A 1 73 ? 19.033 -3.203 -6.682 1.00 70.50 73 LYS A N 1
ATOM 556 C CA . LYS A 1 73 ? 19.453 -4.620 -6.717 1.00 70.50 73 LYS A CA 1
ATOM 557 C C . LYS A 1 73 ? 20.889 -4.822 -6.231 1.00 70.50 73 LYS A C 1
ATOM 559 O O . LYS A 1 73 ? 21.209 -5.881 -5.700 1.00 70.50 73 LYS A O 1
ATOM 564 N N . GLN A 1 74 ? 21.745 -3.818 -6.396 1.00 73.25 74 GLN A N 1
ATOM 565 C CA . GLN A 1 74 ? 23.132 -3.819 -5.930 1.00 73.25 74 GLN A CA 1
ATOM 566 C C . GLN A 1 74 ? 23.282 -3.325 -4.476 1.00 73.25 74 GLN A C 1
ATOM 568 O O . GLN A 1 74 ? 24.403 -3.108 -4.023 1.00 73.25 74 GLN A O 1
ATOM 573 N N . ASN A 1 75 ? 22.182 -3.147 -3.725 1.00 64.50 75 ASN A N 1
ATOM 574 C CA . ASN A 1 75 ? 22.163 -2.522 -2.389 1.00 64.50 75 ASN A CA 1
ATOM 575 C C . ASN A 1 75 ? 22.754 -1.096 -2.361 1.00 64.50 75 ASN A C 1
ATOM 577 O O . ASN A 1 75 ? 23.153 -0.591 -1.309 1.00 64.50 75 ASN A O 1
ATOM 581 N N . ILE A 1 76 ? 22.799 -0.419 -3.507 1.00 69.62 76 ILE A N 1
ATOM 582 C CA . ILE A 1 76 ? 23.236 0.968 -3.615 1.00 69.62 76 ILE A CA 1
ATOM 583 C C . ILE A 1 76 ? 22.016 1.845 -3.354 1.00 69.62 76 ILE A C 1
ATOM 585 O O . ILE A 1 76 ? 20.981 1.720 -4.008 1.00 69.62 76 ILE A O 1
ATOM 589 N N . ARG A 1 77 ? 22.126 2.753 -2.378 1.00 62.81 77 ARG A N 1
ATOM 590 C CA . ARG A 1 77 ? 21.054 3.705 -2.082 1.00 62.81 77 ARG A CA 1
ATOM 591 C C . ARG A 1 77 ? 20.846 4.604 -3.309 1.00 62.81 77 ARG A C 1
ATOM 593 O O . ARG A 1 77 ? 21.770 5.342 -3.661 1.00 62.81 77 ARG A O 1
ATOM 600 N N . PRO A 1 78 ? 19.672 4.571 -3.957 1.00 60.91 78 PRO A N 1
ATOM 601 C CA . PRO A 1 78 ? 19.468 5.329 -5.177 1.00 60.91 78 PRO A CA 1
ATOM 602 C C . PRO A 1 78 ? 19.401 6.834 -4.879 1.00 60.91 78 PRO A C 1
ATOM 604 O O . PRO A 1 78 ? 19.132 7.257 -3.749 1.00 60.91 78 PRO A O 1
ATOM 607 N N . GLN A 1 79 ? 19.676 7.654 -5.895 1.00 60.84 79 GLN A N 1
ATOM 608 C CA . GLN A 1 79 ? 19.729 9.110 -5.744 1.00 60.84 79 GLN A CA 1
ATOM 609 C C . GLN A 1 79 ? 18.387 9.687 -5.240 1.00 60.84 79 GLN A C 1
ATOM 611 O O . GLN A 1 79 ? 17.318 9.180 -5.603 1.00 60.84 79 GLN A O 1
ATOM 616 N N . PRO A 1 80 ? 18.408 10.772 -4.437 1.00 59.31 80 PRO A N 1
ATOM 617 C CA . PRO A 1 80 ? 17.193 11.405 -3.926 1.00 59.31 80 PRO A CA 1
ATOM 618 C C . PRO A 1 80 ? 16.204 11.730 -5.058 1.00 59.31 80 PRO A C 1
ATOM 620 O O . PRO A 1 80 ? 16.556 12.382 -6.037 1.00 59.31 80 PRO A O 1
ATOM 623 N N . GLY A 1 81 ? 14.959 11.260 -4.940 1.00 61.44 81 GLY A N 1
ATOM 624 C CA . GLY A 1 81 ? 13.901 11.487 -5.938 1.00 61.44 81 GLY A CA 1
ATOM 625 C C . GLY A 1 81 ? 13.840 10.479 -7.096 1.00 61.44 81 GLY A C 1
ATOM 626 O O . GLY A 1 81 ? 12.930 10.566 -7.927 1.00 61.44 81 GLY A O 1
ATOM 627 N N . LYS A 1 82 ? 14.749 9.498 -7.150 1.00 66.06 82 LYS A N 1
ATOM 628 C CA . LYS A 1 82 ? 14.751 8.407 -8.136 1.00 66.06 82 LYS A CA 1
ATOM 629 C C . LYS A 1 82 ? 14.712 7.072 -7.397 1.00 66.06 82 LYS A C 1
ATOM 631 O O . LYS A 1 82 ? 15.738 6.450 -7.192 1.00 66.06 82 LYS A O 1
ATOM 636 N N . ILE A 1 83 ? 13.531 6.651 -6.954 1.00 69.56 83 ILE A N 1
ATOM 637 C CA . ILE A 1 83 ? 13.346 5.357 -6.281 1.00 69.56 83 ILE A CA 1
ATOM 638 C C . ILE A 1 83 ? 12.786 4.373 -7.305 1.00 69.56 83 ILE A C 1
ATOM 640 O O . ILE A 1 83 ? 11.900 4.734 -8.085 1.00 69.56 83 ILE A O 1
ATOM 644 N N . CYS A 1 84 ? 13.322 3.155 -7.323 1.00 69.69 84 CYS A N 1
ATOM 645 C CA . CYS A 1 84 ? 12.777 2.086 -8.144 1.00 69.69 84 CYS A CA 1
ATOM 646 C C . CYS A 1 84 ? 11.324 1.796 -7.728 1.00 69.69 84 CYS A C 1
ATOM 648 O O . CYS A 1 84 ? 11.075 1.633 -6.535 1.00 69.69 84 CYS A O 1
ATOM 650 N N . PRO A 1 85 ? 10.363 1.740 -8.666 1.00 69.81 85 PRO A N 1
ATOM 651 C CA . PRO A 1 85 ? 8.988 1.364 -8.344 1.00 69.81 85 PRO A CA 1
ATOM 652 C C . PRO A 1 85 ? 8.845 -0.135 -8.032 1.00 69.81 85 PRO A C 1
ATOM 654 O O . PRO A 1 85 ? 7.889 -0.518 -7.361 1.00 69.81 85 PRO A O 1
ATOM 657 N N . ASP A 1 86 ? 9.778 -0.977 -8.495 1.00 74.62 86 ASP A N 1
ATOM 658 C CA . ASP A 1 86 ? 9.802 -2.409 -8.174 1.00 74.62 86 ASP A CA 1
ATOM 659 C C . ASP A 1 86 ? 10.055 -2.609 -6.679 1.00 74.62 86 ASP A C 1
ATOM 661 O O . ASP A 1 86 ? 11.020 -2.091 -6.112 1.00 74.62 86 ASP A O 1
ATOM 665 N N . GLY A 1 87 ? 9.140 -3.326 -6.037 1.00 76.44 87 GLY A N 1
ATOM 666 C CA . GLY A 1 87 ? 9.167 -3.554 -4.601 1.00 76.44 87 GLY A CA 1
ATOM 667 C C . GLY A 1 87 ? 8.919 -2.310 -3.739 1.00 76.44 87 GLY A C 1
ATOM 668 O O . GLY A 1 87 ? 9.139 -2.384 -2.532 1.00 76.44 87 GLY A O 1
ATOM 669 N N . LEU A 1 88 ? 8.452 -1.189 -4.308 1.00 83.56 88 LEU A N 1
ATOM 670 C CA . LEU A 1 88 ? 8.099 0.024 -3.562 1.00 83.56 88 LEU A CA 1
ATOM 671 C C . LEU A 1 88 ? 6.583 0.181 -3.383 1.00 83.56 88 LEU A C 1
ATOM 673 O O . LEU A 1 88 ? 5.852 0.289 -4.364 1.00 83.56 88 LEU A O 1
ATOM 677 N N . ALA A 1 89 ? 6.118 0.292 -2.142 1.00 84.75 89 ALA A N 1
ATOM 678 C CA . ALA A 1 89 ? 4.750 0.694 -1.815 1.00 84.75 89 ALA A CA 1
ATOM 679 C C . ALA A 1 89 ? 4.754 1.956 -0.946 1.00 84.75 89 ALA A C 1
ATOM 681 O O . ALA A 1 89 ? 5.677 2.194 -0.167 1.00 84.75 89 ALA A O 1
ATOM 682 N N . ILE A 1 90 ? 3.714 2.778 -1.067 1.00 86.94 90 ILE A N 1
ATOM 683 C CA . ILE A 1 90 ? 3.532 3.964 -0.227 1.00 8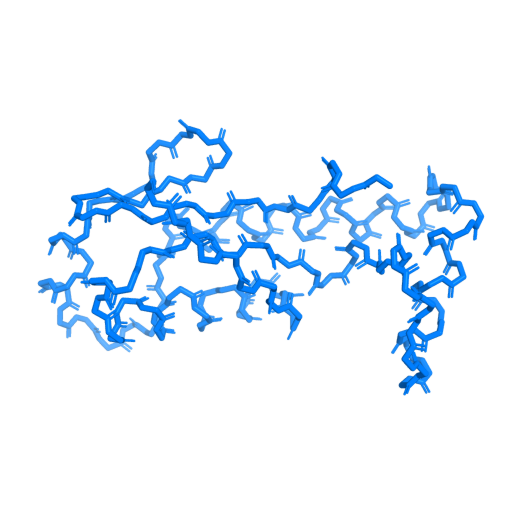6.94 90 ILE A CA 1
ATOM 684 C C . ILE A 1 90 ? 2.397 3.681 0.747 1.00 86.94 90 ILE A C 1
ATOM 686 O O . ILE A 1 90 ? 1.273 3.402 0.330 1.00 86.94 90 ILE A O 1
ATOM 690 N N . LEU A 1 91 ? 2.688 3.788 2.039 1.00 88.75 91 LEU A N 1
ATOM 691 C CA . LEU A 1 91 ? 1.707 3.707 3.108 1.00 88.75 91 LEU A CA 1
ATOM 692 C C . LEU A 1 91 ? 1.466 5.104 3.674 1.00 88.75 91 LEU A C 1
ATOM 694 O O . LEU A 1 91 ? 2.347 5.710 4.284 1.00 88.75 91 LEU A O 1
ATOM 698 N N . GLN A 1 92 ? 0.256 5.608 3.464 1.00 87.75 92 GLN A N 1
ATOM 699 C CA . GLN A 1 92 ? -0.238 6.828 4.080 1.00 87.75 92 GLN A CA 1
ATOM 700 C C . GLN A 1 92 ? -1.097 6.469 5.281 1.00 87.75 92 GLN A C 1
ATOM 702 O O . GLN A 1 92 ? -2.117 5.801 5.130 1.00 87.75 92 GLN A O 1
ATOM 707 N N . ALA A 1 93 ? -0.680 6.908 6.462 1.00 86.19 93 ALA A N 1
ATOM 708 C CA . ALA A 1 93 ? -1.397 6.674 7.706 1.00 86.19 93 ALA A CA 1
ATOM 709 C C . ALA A 1 93 ? -1.252 7.889 8.629 1.00 86.19 93 ALA A C 1
ATOM 711 O O . ALA A 1 93 ? -0.233 8.585 8.598 1.00 86.19 93 ALA A O 1
ATOM 712 N N . ASP A 1 94 ? -2.276 8.132 9.443 1.00 80.19 94 ASP A N 1
ATOM 713 C CA . ASP A 1 94 ? -2.254 9.167 10.478 1.00 80.19 94 ASP A CA 1
ATOM 714 C C . ASP A 1 94 ? -1.530 8.651 11.732 1.00 80.19 94 ASP A C 1
ATOM 716 O O . ASP A 1 94 ? -1.500 7.445 11.984 1.00 80.19 94 ASP A O 1
ATOM 720 N N . GLU A 1 95 ? -1.033 9.559 12.576 1.00 78.31 95 GLU A N 1
ATOM 721 C CA . GLU A 1 95 ? -0.408 9.218 13.869 1.00 78.31 95 GLU A CA 1
ATOM 722 C C . GLU A 1 95 ? -1.339 8.396 14.778 1.00 78.31 95 GLU A C 1
ATOM 724 O O . GLU A 1 95 ? -0.895 7.526 15.519 1.00 78.31 95 GLU A O 1
ATOM 729 N N . SER A 1 96 ? -2.652 8.617 14.678 1.00 80.81 96 SER A N 1
ATOM 730 C CA . SER A 1 96 ? -3.653 7.883 15.463 1.00 80.81 96 SER A CA 1
ATOM 731 C C . SER A 1 96 ? -3.891 6.432 15.014 1.00 80.81 96 SER A C 1
ATOM 733 O O . SER A 1 96 ? -4.756 5.757 15.570 1.00 80.81 96 SER A O 1
ATOM 735 N N . THR A 1 97 ? -3.184 5.958 13.985 1.00 82.56 97 THR A N 1
ATOM 736 C CA . THR A 1 97 ? -3.365 4.610 13.433 1.00 82.56 97 THR A CA 1
ATOM 737 C C . THR A 1 97 ? -2.761 3.553 14.360 1.00 82.56 97 THR A C 1
ATOM 739 O O . THR A 1 97 ? -1.602 3.647 14.753 1.00 82.56 97 THR A O 1
ATOM 742 N N . ASP A 1 98 ? -3.533 2.510 14.678 1.00 83.00 98 ASP A N 1
ATOM 743 C CA . ASP A 1 98 ? -3.089 1.415 15.550 1.00 83.00 98 ASP A CA 1
ATOM 744 C C . ASP A 1 98 ? -1.884 0.663 14.945 1.00 83.00 98 ASP A C 1
ATOM 746 O O . ASP A 1 98 ? -1.892 0.262 13.776 1.00 83.00 98 ASP A O 1
ATOM 750 N N . ALA A 1 99 ? -0.852 0.420 15.757 1.00 83.19 99 ALA A N 1
ATOM 751 C CA . ALA A 1 99 ? 0.360 -0.283 15.338 1.00 83.19 99 ALA A CA 1
ATOM 752 C C . ALA A 1 99 ? 0.087 -1.712 14.831 1.00 83.19 99 ALA A C 1
ATOM 754 O O . ALA A 1 99 ? 0.779 -2.192 13.932 1.00 83.19 99 ALA A O 1
ATOM 755 N N . ARG A 1 100 ? -0.941 -2.397 15.352 1.00 83.88 100 ARG A N 1
ATOM 756 C CA . ARG A 1 100 ? -1.366 -3.725 14.874 1.00 83.88 100 ARG A CA 1
ATOM 757 C C . ARG A 1 100 ? -1.830 -3.665 13.427 1.00 83.88 100 ARG A C 1
ATOM 759 O O . ARG A 1 100 ? -1.506 -4.552 12.638 1.00 83.88 100 ARG A O 1
ATOM 766 N N . LEU A 1 101 ? -2.547 -2.600 13.072 1.00 84.69 101 LEU A N 1
ATOM 767 C CA . LEU A 1 101 ? -3.013 -2.378 11.712 1.00 84.69 101 LEU A CA 1
ATOM 768 C C . LEU A 1 101 ? -1.840 -2.099 10.771 1.00 84.69 101 LEU A C 1
ATOM 770 O O . LEU A 1 101 ? -1.746 -2.714 9.710 1.00 84.69 101 LEU A O 1
ATOM 774 N N . ILE A 1 102 ? -0.918 -1.228 11.193 1.00 86.00 102 ILE A N 1
ATOM 775 C CA . ILE A 1 102 ? 0.306 -0.931 10.442 1.00 86.00 102 ILE A CA 1
ATOM 776 C C . ILE A 1 102 ? 1.093 -2.221 10.189 1.00 86.00 102 ILE A C 1
ATOM 778 O O . ILE A 1 102 ? 1.455 -2.497 9.049 1.00 86.00 102 ILE A O 1
ATOM 782 N N . ASN A 1 103 ? 1.280 -3.059 11.212 1.00 86.06 103 ASN A N 1
ATOM 783 C CA . ASN A 1 103 ? 1.985 -4.334 11.081 1.00 86.06 103 ASN A CA 1
ATOM 784 C C . ASN A 1 103 ? 1.294 -5.292 10.103 1.00 86.06 103 ASN A C 1
ATOM 786 O O . ASN A 1 103 ? 1.968 -5.880 9.258 1.00 86.06 103 ASN A O 1
ATOM 790 N N . LYS A 1 104 ? -0.041 -5.425 10.158 1.00 87.75 104 LYS A N 1
ATOM 791 C CA . LYS A 1 104 ? -0.791 -6.236 9.182 1.00 87.75 104 LYS A CA 1
ATOM 792 C C . LYS A 1 104 ? -0.588 -5.716 7.755 1.00 87.75 104 LYS A C 1
ATOM 794 O O . LYS A 1 104 ? -0.357 -6.511 6.846 1.00 87.75 104 LYS A O 1
ATOM 799 N N . ILE A 1 105 ? -0.612 -4.400 7.540 1.00 87.81 105 ILE A N 1
ATOM 800 C CA . ILE A 1 105 ? -0.399 -3.802 6.212 1.00 87.81 105 ILE A CA 1
ATOM 801 C C . ILE A 1 105 ? 1.038 -4.015 5.726 1.00 87.81 105 ILE A C 1
ATOM 803 O O . ILE A 1 105 ? 1.233 -4.437 4.589 1.00 87.81 105 ILE A O 1
ATOM 807 N N . VAL A 1 106 ? 2.035 -3.785 6.582 1.00 88.06 106 VAL A N 1
ATOM 808 C CA . VAL A 1 106 ? 3.455 -4.005 6.267 1.00 88.06 106 VAL A CA 1
ATOM 809 C C . VAL A 1 106 ? 3.704 -5.464 5.891 1.00 88.06 106 VAL A C 1
ATOM 811 O O . VAL A 1 106 ? 4.310 -5.737 4.857 1.00 88.06 106 VAL A O 1
ATOM 814 N N . ASN A 1 107 ? 3.176 -6.409 6.671 1.00 88.50 107 ASN A N 1
ATOM 815 C CA . ASN A 1 107 ? 3.284 -7.836 6.373 1.00 88.50 107 ASN A CA 1
ATOM 816 C C . ASN A 1 107 ? 2.581 -8.201 5.062 1.00 88.50 107 ASN A C 1
ATOM 818 O O . ASN A 1 107 ? 3.106 -8.992 4.282 1.00 88.50 107 ASN A O 1
ATOM 822 N N . THR A 1 108 ? 1.420 -7.599 4.794 1.00 89.56 108 THR A N 1
ATOM 823 C CA . THR A 1 108 ? 0.678 -7.798 3.543 1.00 89.56 108 THR A CA 1
ATOM 824 C C . THR A 1 108 ? 1.472 -7.308 2.334 1.00 89.56 108 THR A C 1
ATOM 826 O O . THR A 1 108 ? 1.5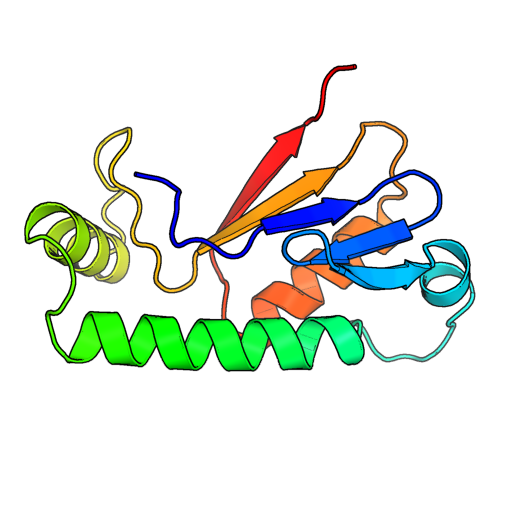95 -8.024 1.343 1.00 89.56 108 THR A O 1
ATOM 829 N N . ALA A 1 109 ? 2.043 -6.107 2.422 1.00 89.12 109 ALA A N 1
ATOM 830 C CA . ALA A 1 109 ? 2.859 -5.523 1.366 1.00 89.12 109 ALA A CA 1
ATOM 831 C C . ALA A 1 109 ? 4.138 -6.333 1.126 1.00 89.12 109 ALA A C 1
ATOM 833 O O . ALA A 1 109 ? 4.441 -6.668 -0.019 1.00 89.12 109 ALA A O 1
ATOM 834 N N . LYS A 1 110 ? 4.819 -6.750 2.198 1.00 87.31 110 LYS A N 1
ATOM 835 C CA . LYS A 1 110 ? 5.989 -7.629 2.114 1.00 87.31 110 LYS A CA 1
ATOM 836 C C . LYS A 1 110 ? 5.650 -8.966 1.455 1.00 87.31 110 LYS A C 1
ATOM 838 O O . LYS A 1 110 ? 6.371 -9.410 0.569 1.00 87.31 110 LYS A O 1
ATOM 843 N N . ALA A 1 111 ? 4.534 -9.589 1.836 1.00 87.31 111 ALA A N 1
ATOM 844 C CA . ALA A 1 111 ? 4.080 -10.835 1.222 1.00 87.31 111 ALA A CA 1
ATOM 845 C C . ALA A 1 111 ? 3.804 -10.675 -0.284 1.00 87.31 111 ALA A C 1
ATOM 847 O O . ALA A 1 111 ? 4.063 -11.599 -1.049 1.00 87.31 111 ALA A O 1
ATOM 848 N N . ALA A 1 112 ? 3.311 -9.510 -0.714 1.00 87.69 112 ALA A N 1
ATOM 849 C CA . ALA A 1 112 ? 3.082 -9.179 -2.122 1.00 87.69 112 ALA A CA 1
ATOM 850 C C . ALA A 1 112 ? 4.369 -8.793 -2.892 1.00 87.69 112 ALA A C 1
ATOM 852 O O . ALA A 1 112 ? 4.326 -8.507 -4.092 1.00 87.69 112 ALA A O 1
ATOM 853 N N . GLY A 1 113 ? 5.530 -8.789 -2.230 1.00 83.62 113 GLY A N 1
ATOM 854 C CA . GLY A 1 113 ? 6.823 -8.468 -2.835 1.00 83.62 113 GLY A CA 1
ATOM 855 C C . GLY A 1 113 ? 7.178 -6.982 -2.831 1.00 83.62 113 GLY A C 1
ATOM 856 O O . GLY A 1 113 ? 8.011 -6.571 -3.632 1.00 83.62 113 GLY A O 1
ATOM 857 N N . PHE A 1 114 ? 6.551 -6.183 -1.963 1.00 86.62 114 PHE A N 1
ATOM 858 C CA . PHE A 1 114 ? 6.963 -4.809 -1.678 1.00 86.62 114 PHE A CA 1
ATOM 859 C C . PHE A 1 114 ? 7.856 -4.772 -0.439 1.00 86.62 114 PHE A C 1
ATOM 861 O O . PHE A 1 114 ? 7.375 -4.644 0.688 1.00 86.62 114 PHE A O 1
ATOM 868 N N . ASP A 1 115 ? 9.163 -4.896 -0.655 1.00 80.50 115 ASP A N 1
ATOM 869 C CA . ASP A 1 115 ? 10.173 -4.866 0.408 1.00 80.50 115 ASP A CA 1
ATOM 870 C C . ASP A 1 115 ? 10.449 -3.449 0.935 1.00 80.50 115 ASP A C 1
ATOM 872 O O . ASP A 1 115 ? 10.873 -3.277 2.078 1.00 80.50 115 ASP A O 1
ATOM 876 N N . ASN A 1 116 ? 10.180 -2.423 0.125 1.00 79.75 116 ASN A N 1
ATOM 877 C CA . ASN A 1 116 ? 10.373 -1.023 0.477 1.00 79.75 116 ASN A CA 1
ATOM 878 C C . ASN A 1 116 ? 9.016 -0.343 0.685 1.00 79.75 116 ASN A C 1
ATOM 880 O O . ASN A 1 116 ? 8.277 -0.093 -0.266 1.00 79.75 116 ASN A O 1
ATOM 884 N N . LEU A 1 117 ? 8.698 0.009 1.930 1.00 82.69 117 LEU A N 1
ATOM 885 C CA . LEU A 1 117 ? 7.520 0.812 2.256 1.00 82.69 117 LEU A CA 1
ATOM 886 C C . LEU A 1 117 ? 7.926 2.237 2.622 1.00 82.69 117 LEU A C 1
ATOM 888 O O . LEU A 1 117 ? 8.662 2.462 3.582 1.00 82.69 117 LEU A O 1
ATOM 892 N N . LEU A 1 118 ? 7.417 3.210 1.869 1.00 82.56 118 LEU A N 1
ATOM 893 C CA . LEU A 1 118 ? 7.524 4.621 2.219 1.00 82.56 118 LEU A CA 1
ATOM 894 C C . LEU A 1 118 ? 6.337 5.018 3.083 1.00 82.56 118 LEU A C 1
ATOM 896 O O . LEU A 1 118 ? 5.192 4.981 2.634 1.00 82.56 118 LEU A O 1
ATOM 900 N N . PHE A 1 119 ? 6.630 5.442 4.305 1.00 81.31 119 PHE A N 1
ATOM 901 C CA . PHE A 1 119 ? 5.637 6.004 5.205 1.00 81.31 119 PHE A CA 1
ATOM 902 C C . PHE A 1 119 ? 5.474 7.492 4.922 1.00 81.31 119 PHE A C 1
ATOM 904 O O . PHE A 1 119 ? 6.421 8.269 5.040 1.00 81.31 119 PHE A O 1
ATOM 911 N N . ALA A 1 120 ? 4.262 7.887 4.554 1.00 79.62 120 ALA A N 1
ATOM 912 C CA . ALA A 1 120 ? 3.882 9.279 4.394 1.00 79.62 120 ALA A CA 1
ATOM 913 C C . ALA A 1 120 ? 2.825 9.614 5.449 1.00 79.62 120 ALA A C 1
ATOM 915 O O . ALA A 1 120 ? 1.662 9.236 5.320 1.00 79.62 120 ALA A O 1
ATOM 916 N N . VAL A 1 121 ? 3.241 10.312 6.508 1.00 72.62 121 VAL A N 1
ATOM 917 C CA . VAL A 1 121 ? 2.316 10.786 7.542 1.00 72.62 121 VAL A CA 1
ATOM 918 C C . VAL A 1 121 ? 1.434 11.856 6.925 1.00 72.62 121 VAL A C 1
ATOM 920 O O . VAL A 1 121 ? 1.928 12.863 6.408 1.00 72.62 121 VAL A O 1
ATOM 923 N N . LYS A 1 122 ? 0.123 11.639 6.955 1.00 63.72 122 LYS A N 1
ATOM 924 C CA . LYS A 1 122 ? -0.824 12.652 6.511 1.00 63.72 122 LYS A CA 1
ATOM 925 C C . LYS A 1 122 ? -1.036 13.625 7.672 1.00 63.72 122 LYS A C 1
ATOM 927 O O . LYS A 1 122 ? -1.868 13.413 8.542 1.00 63.72 122 LYS A O 1
ATOM 932 N N . ASN A 1 123 ? -0.238 14.691 7.708 1.00 51.25 123 ASN A N 1
ATOM 933 C CA . ASN A 1 123 ? -0.546 15.827 8.574 1.00 51.25 123 ASN A CA 1
ATOM 934 C C . ASN A 1 123 ? -1.835 16.464 8.043 1.00 51.25 123 ASN A C 1
ATOM 936 O O . ASN A 1 123 ? -1.890 16.841 6.871 1.00 51.25 123 ASN A O 1
ATOM 940 N N . LYS A 1 124 ? -2.878 16.486 8.876 1.00 45.00 124 LYS A N 1
ATOM 941 C CA . LYS A 1 124 ? -4.109 17.232 8.600 1.00 45.00 124 LYS A CA 1
ATOM 942 C C . LYS A 1 124 ? -3.817 18.702 8.329 1.00 45.00 124 LYS A C 1
ATOM 944 O O . LYS A 1 124 ? -2.965 19.265 9.050 1.00 45.00 124 LYS A O 1
#

Sequence (124 aa):
TLQQAPVIIVTKDQITYQGQLVASVDSVLRDDSPTFKIDALFERLDAASKKIKEEVGMNKLPKDLAKACEDAKQNIRPQPGKICPDGLAILQADESTDARLINKIVNTAKAAGFDNLLFAVKNK

Foldseek 3Di:
DCVLAWEWEDDPFFIDTPNHTQDTPVVVVPPPPPQLARVSLLVVLLVSLVVLVVCLVVVVDDPLLVVLVVCVVVVHHRDPPRHRSRLEHEYEDEPPDDPSSVRRHQVSSVSSRNPHYHYDHPDD

Radius of gyration: 15.0 Å; chains: 1; bounding box: 36×33×36 Å

Secondary structure (DSSP, 8-state):
-GGGS-EEEE-SSEEEETTEEEEEHHHHHH---S--S-HHHHHHHHHHHHHHHHHHHTT-S-HHHHHHHHHHHTTPPPPTT---STTEEEEEE-TTS-HHHHHHHHHHHHHTT--EEEEEE---

pLDDT: mean 78.05, std 10.66, range [44.19, 90.06]